Protein AF-A0A0A6NZU9-F1 (afdb_monomer_lite)

Foldseek 3Di:
DPPDPVVVVVVLVVQLLVLLVVVQVVLVVVVFDRDDSPPPVQQPDQCVVVVSDDPVNLVVVQVVCCVPLVDHDDSVCCNPPVRGNNSVSVVSSVPDDD

Sequence (98 aa):
MYSDSYFLAHNQDEKEKAIRKQLVTLIEESGFLPVAENDAQFWEKNLFEQGILDSMAIVYWTELLHKEFSVELDMHMLVTELNTLEAIAQYIASQIKH

Secondary structure (DSSP, 8-state):
---HHHHHHHHHHHHHHHHHHHHHHHHHHTT-----TT-HHHHTS-TTTTTS--HHHHHHHHHHHHHHH-----HHHHHHTS-SHHHHHHHHHHH---

InterPro domains:
  IPR009081 Phosphopantetheine binding ACP domain [PF00550] (43-92)
  IPR009081 Phosphopantetheine binding ACP domain [PS50075] (10-96)
  IPR036736 ACP-like superfamily [G3DSA:1.10.1200.10] (14-97)
  IPR036736 ACP-like superfamily [SSF47336] (20-96)

pLDDT: mean 79.97, std 11.84, range [48.12, 91.94]

Radius of gyration: 14.25 Å; chains: 1; bounding box: 51×24×28 Å

Organism: NCBI:txid1003181

Structure (mmCIF, N/CA/C/O backbone):
data_AF-A0A0A6NZU9-F1
#
_entry.id   AF-A0A0A6NZU9-F1
#
loop_
_atom_site.group_PDB
_atom_site.id
_atom_site.type_symbol
_atom_site.label_atom_id
_atom_site.label_alt_id
_atom_site.label_comp_id
_atom_site.label_asym_id
_atom_site.label_entity_id
_atom_site.label_seq_id
_atom_site.pdbx_PDB_ins_code
_atom_site.Cartn_x
_atom_site.Cartn_y
_atom_site.Cartn_z
_atom_site.occupancy
_atom_site.B_iso_or_equiv
_atom_site.auth_seq_id
_atom_site.auth_comp_id
_atom_site.auth_asym_id
_atom_site.auth_atom_id
_atom_site.pdbx_PDB_model_num
ATOM 1 N N . MET A 1 1 ? -37.204 7.903 3.469 1.00 48.12 1 MET A N 1
ATOM 2 C CA . MET A 1 1 ? -36.335 7.124 4.373 1.00 48.12 1 MET A CA 1
ATOM 3 C C . MET A 1 1 ? -35.130 6.671 3.549 1.00 48.12 1 MET A C 1
ATOM 5 O O . MET A 1 1 ? -35.070 5.539 3.106 1.00 48.12 1 MET A O 1
ATOM 9 N N . TYR A 1 2 ? -34.245 7.615 3.229 1.00 52.38 2 TYR A N 1
ATOM 10 C CA . TYR A 1 2 ? -32.978 7.395 2.526 1.00 52.38 2 TYR A CA 1
ATOM 11 C C . TYR A 1 2 ? -31.945 8.044 3.435 1.00 52.38 2 TYR A C 1
ATOM 13 O O . TYR A 1 2 ? -31.892 9.268 3.453 1.00 52.38 2 TYR A O 1
ATOM 21 N N . SER A 1 3 ? -31.250 7.293 4.288 1.00 54.84 3 SER A N 1
ATOM 22 C CA . SER A 1 3 ? -30.297 7.960 5.188 1.00 54.84 3 SER A CA 1
ATOM 23 C C . SER A 1 3 ? -29.092 7.142 5.619 1.00 54.84 3 SER A C 1
ATOM 25 O O . SER A 1 3 ? -28.065 7.756 5.869 1.00 54.84 3 SER A O 1
ATOM 27 N N . ASP A 1 4 ? -29.142 5.809 5.629 1.00 54.41 4 ASP A N 1
ATOM 28 C CA . ASP A 1 4 ? -27.979 5.048 6.114 1.00 54.41 4 ASP A CA 1
ATOM 29 C C . ASP A 1 4 ? -26.991 4.683 4.999 1.00 54.41 4 ASP A C 1
ATOM 31 O O . ASP A 1 4 ? -25.792 4.901 5.139 1.00 54.41 4 ASP A O 1
ATOM 35 N N . SER A 1 5 ? -27.464 4.218 3.839 1.00 54.25 5 SER A N 1
ATOM 36 C CA . SER A 1 5 ? -26.565 3.765 2.763 1.00 54.25 5 SER A CA 1
ATOM 37 C C . SER A 1 5 ? -25.773 4.900 2.099 1.00 54.25 5 SER A C 1
ATOM 39 O O . SER A 1 5 ? -24.613 4.708 1.755 1.00 54.25 5 SER A O 1
ATOM 41 N N . TYR A 1 6 ? -26.366 6.091 1.954 1.00 55.31 6 TYR A N 1
ATOM 42 C CA . TYR A 1 6 ? -25.682 7.258 1.376 1.00 55.31 6 TYR A CA 1
ATOM 43 C C . TYR A 1 6 ? -24.651 7.869 2.331 1.00 55.31 6 TYR A C 1
ATOM 45 O O . TYR A 1 6 ? -23.607 8.330 1.884 1.00 55.31 6 TYR A O 1
ATOM 53 N N . PHE A 1 7 ? -24.920 7.856 3.640 1.00 50.41 7 PHE A N 1
ATOM 54 C CA . PHE A 1 7 ? -23.989 8.381 4.639 1.00 50.41 7 PHE A CA 1
ATOM 55 C C . PHE A 1 7 ? -22.784 7.451 4.821 1.00 50.41 7 PHE A C 1
ATOM 57 O O . PHE A 1 7 ? -21.654 7.919 4.930 1.00 50.41 7 PHE A O 1
ATOM 64 N N . LEU A 1 8 ? -23.003 6.133 4.796 1.00 53.56 8 LEU A N 1
ATOM 65 C CA . LEU A 1 8 ? 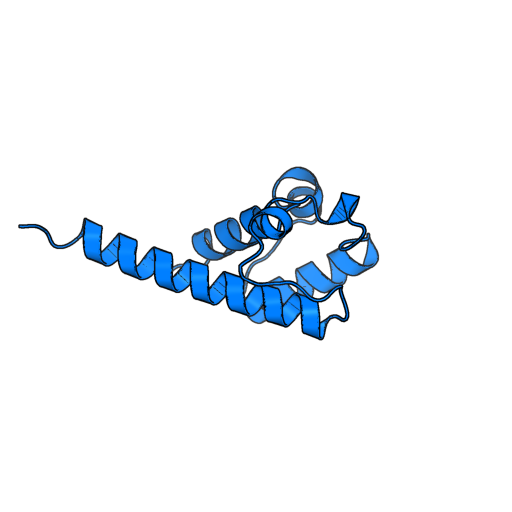-21.924 5.146 4.869 1.00 53.56 8 LEU A CA 1
ATOM 66 C C . LEU A 1 8 ? -21.047 5.152 3.609 1.00 53.56 8 LEU A C 1
ATOM 68 O O . LEU A 1 8 ? -19.828 5.156 3.740 1.00 53.56 8 LEU A O 1
ATOM 72 N N . ALA A 1 9 ? -21.644 5.240 2.413 1.00 56.00 9 ALA A N 1
ATOM 73 C CA . ALA A 1 9 ? -20.889 5.326 1.160 1.00 56.00 9 ALA A CA 1
ATOM 74 C C . ALA A 1 9 ? -20.042 6.609 1.079 1.00 56.00 9 ALA A C 1
ATOM 76 O O . ALA A 1 9 ? -18.858 6.545 0.773 1.00 56.00 9 ALA A O 1
ATOM 77 N N . HIS A 1 10 ? -20.607 7.764 1.451 1.00 57.25 10 HIS A N 1
ATOM 78 C CA . HIS A 1 10 ? -19.877 9.034 1.406 1.00 57.25 10 HIS A CA 1
ATOM 79 C C . HIS A 1 10 ? -18.704 9.085 2.401 1.00 57.25 10 HIS A C 1
ATOM 81 O O . HIS A 1 10 ? -17.641 9.602 2.076 1.00 57.25 10 HIS A O 1
ATOM 87 N N . ASN A 1 11 ? -18.860 8.502 3.597 1.00 60.44 11 ASN A N 1
ATOM 88 C CA . ASN A 1 11 ? -17.760 8.398 4.563 1.00 60.44 11 ASN A CA 1
ATOM 89 C C . ASN A 1 11 ? -16.674 7.405 4.119 1.00 60.44 11 ASN A C 1
ATOM 91 O O . ASN A 1 11 ? -15.503 7.594 4.444 1.00 60.44 11 ASN A O 1
ATOM 95 N N . GLN A 1 12 ? -17.049 6.351 3.393 1.00 62.22 12 GLN A N 1
ATOM 96 C CA . GLN A 1 12 ? -16.107 5.358 2.884 1.00 62.22 12 GLN A CA 1
ATOM 97 C C . GLN A 1 12 ? -15.265 5.919 1.727 1.00 62.22 12 GLN A C 1
ATOM 99 O O . GLN A 1 12 ? -14.046 5.753 1.746 1.00 62.22 12 GLN A O 1
ATOM 104 N N . ASP A 1 13 ? -15.882 6.665 0.807 1.00 69.94 13 ASP A N 1
ATOM 105 C CA . ASP A 1 13 ? -15.190 7.318 -0.313 1.00 69.94 13 ASP A CA 1
ATOM 106 C C . ASP A 1 13 ? -14.189 8.385 0.171 1.00 69.94 13 ASP A C 1
ATOM 108 O O . ASP A 1 13 ? -13.046 8.434 -0.287 1.00 69.94 13 ASP A O 1
ATOM 112 N N . GLU A 1 14 ? -14.575 9.219 1.143 1.00 75.44 14 GLU A N 1
ATOM 113 C CA . GLU A 1 14 ? -13.686 10.246 1.712 1.00 75.44 14 GLU A CA 1
ATOM 114 C C . GLU A 1 14 ? -12.502 9.631 2.471 1.00 75.44 14 GLU A C 1
ATOM 116 O O . GLU A 1 14 ? -11.376 10.133 2.411 1.00 75.44 14 GLU A O 1
ATOM 121 N N . LYS A 1 15 ? -12.727 8.502 3.150 1.00 77.25 15 LYS A N 1
ATOM 122 C CA . LYS A 1 15 ? -11.675 7.771 3.857 1.00 77.25 15 LYS A CA 1
ATOM 123 C C . LYS A 1 15 ? -10.673 7.147 2.897 1.00 77.25 15 LYS A C 1
ATOM 125 O O . LYS A 1 15 ? -9.467 7.278 3.099 1.00 77.25 15 LYS A O 1
ATOM 130 N N . GLU A 1 16 ? -11.158 6.468 1.865 1.00 80.62 16 GLU A N 1
ATOM 131 C CA . GLU A 1 16 ? -10.293 5.857 0.863 1.00 80.62 16 GLU A CA 1
ATOM 132 C C . GLU A 1 16 ? -9.457 6.923 0.153 1.00 80.62 16 GLU A C 1
ATOM 134 O O . GLU A 1 16 ? -8.251 6.765 -0.007 1.00 80.62 16 GLU A O 1
ATOM 139 N N . LYS A 1 17 ? -10.060 8.071 -0.166 1.00 83.50 17 LYS A N 1
ATOM 140 C CA . LYS A 1 17 ? -9.356 9.217 -0.745 1.00 83.50 17 LYS A CA 1
ATOM 141 C C . LYS A 1 17 ? -8.268 9.775 0.179 1.00 83.50 17 LYS A C 1
ATOM 143 O O . LYS A 1 17 ? -7.174 10.084 -0.287 1.00 83.50 17 LYS A O 1
ATOM 148 N N . ALA A 1 18 ? -8.529 9.866 1.484 1.00 85.81 18 ALA A N 1
ATOM 149 C CA . ALA A 1 18 ? -7.524 10.284 2.462 1.00 85.81 18 ALA A CA 1
ATOM 150 C C . ALA A 1 18 ? -6.345 9.297 2.542 1.00 85.81 18 ALA A C 1
ATOM 152 O O . ALA A 1 18 ? -5.190 9.724 2.530 1.00 85.81 18 ALA A O 1
ATOM 153 N N . ILE A 1 19 ? -6.632 7.989 2.550 1.00 88.88 19 ILE A N 1
ATOM 154 C CA . ILE A 1 19 ? -5.610 6.932 2.537 1.00 88.88 19 ILE A CA 1
ATOM 155 C C . ILE A 1 19 ? -4.787 7.005 1.255 1.00 88.88 19 ILE A C 1
ATOM 157 O O . ILE A 1 19 ? -3.561 6.992 1.319 1.00 88.88 19 ILE A O 1
ATOM 161 N N . ARG A 1 20 ? -5.443 7.134 0.095 1.00 89.06 20 ARG A N 1
ATOM 162 C CA . ARG A 1 20 ? -4.763 7.258 -1.197 1.00 89.06 20 ARG A CA 1
ATOM 163 C C . ARG A 1 20 ? -3.785 8.433 -1.191 1.00 89.06 20 ARG A C 1
ATOM 165 O O . ARG A 1 20 ? -2.619 8.273 -1.542 1.00 89.06 20 ARG A O 1
ATOM 172 N N . LYS A 1 21 ? -4.231 9.592 -0.707 1.00 87.00 21 LYS A N 1
ATOM 173 C CA . LYS A 1 21 ? -3.383 10.777 -0.580 1.00 87.00 21 LYS A CA 1
ATOM 174 C C . LYS A 1 21 ? -2.183 10.540 0.342 1.00 87.00 21 LYS A C 1
ATOM 176 O O . LYS A 1 21 ? -1.068 10.901 -0.023 1.00 87.00 21 LYS A O 1
ATOM 181 N N . GLN A 1 22 ? -2.384 9.915 1.504 1.00 87.75 22 GLN A N 1
ATOM 182 C CA . GLN A 1 22 ? -1.275 9.588 2.410 1.00 87.75 22 GLN A CA 1
ATOM 183 C C . GLN A 1 22 ? -0.301 8.576 1.803 1.00 87.75 22 GLN A C 1
ATOM 185 O O . GLN A 1 22 ? 0.903 8.754 1.947 1.00 87.75 22 GLN A O 1
ATOM 190 N N . LEU A 1 23 ? -0.784 7.553 1.095 1.00 88.06 23 LEU A N 1
ATOM 191 C CA . LEU A 1 23 ? 0.080 6.591 0.407 1.00 88.06 23 LEU A CA 1
ATOM 192 C C . LEU A 1 23 ? 0.955 7.275 -0.646 1.00 88.06 23 LEU A C 1
ATOM 194 O O . LEU A 1 23 ? 2.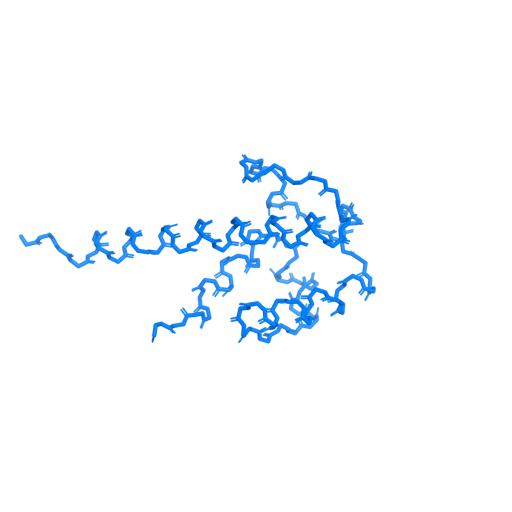149 7.001 -0.697 1.00 88.06 23 LEU A O 1
ATOM 198 N N . VAL A 1 24 ? 0.397 8.200 -1.434 1.00 86.19 24 VAL A N 1
ATOM 199 C CA . VAL A 1 24 ? 1.172 9.012 -2.390 1.00 86.19 24 VAL A CA 1
ATOM 200 C C . VAL A 1 24 ? 2.267 9.796 -1.675 1.00 86.19 24 VAL A C 1
ATOM 202 O O . VAL A 1 24 ? 3.427 9.708 -2.069 1.00 86.19 24 VAL A O 1
ATOM 205 N N . THR A 1 25 ? 1.930 10.490 -0.584 1.00 85.19 25 THR A N 1
ATOM 206 C CA . THR A 1 25 ? 2.919 11.227 0.217 1.00 85.19 25 THR A CA 1
ATOM 207 C C . THR A 1 25 ? 4.017 10.308 0.753 1.00 85.19 25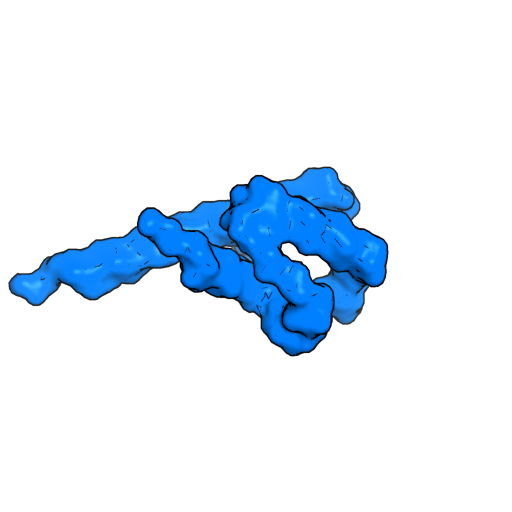 THR A C 1
ATOM 209 O O . THR A 1 25 ? 5.190 10.644 0.640 1.00 85.19 25 THR A O 1
ATOM 212 N N . LEU A 1 26 ? 3.671 9.122 1.261 1.00 85.00 26 LEU A N 1
ATOM 213 C CA . LEU A 1 26 ? 4.656 8.164 1.766 1.00 85.00 26 LEU A CA 1
ATOM 214 C C . LEU A 1 26 ? 5.587 7.647 0.666 1.00 85.00 26 LEU A C 1
ATOM 216 O O . LEU A 1 26 ? 6.788 7.531 0.904 1.00 85.00 26 LEU A O 1
ATOM 220 N N . ILE A 1 27 ? 5.072 7.361 -0.533 1.00 82.44 27 ILE A N 1
ATOM 221 C CA . ILE A 1 27 ? 5.894 6.944 -1.681 1.00 82.44 27 ILE A CA 1
ATOM 222 C C . ILE A 1 27 ? 6.910 8.040 -2.028 1.00 82.44 27 ILE A C 1
ATOM 224 O O . ILE A 1 27 ? 8.100 7.756 -2.178 1.00 82.44 27 ILE A O 1
ATOM 228 N N . GLU A 1 28 ? 6.448 9.287 -2.119 1.00 82.00 28 GLU A N 1
ATOM 229 C CA . GLU A 1 28 ? 7.285 10.440 -2.458 1.00 82.00 28 GLU A CA 1
ATOM 230 C C . GLU A 1 28 ? 8.347 10.722 -1.384 1.00 82.00 28 GLU A C 1
ATOM 232 O O . GLU A 1 28 ? 9.521 10.906 -1.710 1.00 82.00 28 GLU A O 1
ATOM 237 N N . GLU A 1 29 ? 7.971 10.702 -0.101 1.00 80.88 29 GLU A N 1
ATOM 238 C CA . GLU A 1 29 ? 8.891 10.914 1.028 1.00 80.88 29 GLU A CA 1
ATOM 239 C C . GLU A 1 29 ? 9.949 9.814 1.142 1.00 80.88 29 GLU A C 1
ATOM 241 O O . GLU A 1 29 ? 11.088 10.074 1.531 1.00 80.88 29 GLU A O 1
ATOM 246 N N . SER A 1 30 ? 9.592 8.593 0.752 1.00 76.38 30 SER A N 1
ATOM 247 C CA . SER A 1 30 ? 10.509 7.456 0.719 1.00 76.38 30 SER A CA 1
ATOM 248 C C . SER A 1 30 ? 11.522 7.532 -0.434 1.00 76.38 30 SER A C 1
ATOM 250 O O . SER A 1 30 ? 12.410 6.686 -0.526 1.00 76.38 30 SER A O 1
ATOM 252 N N . GLY A 1 31 ? 11.407 8.530 -1.320 1.00 73.50 31 GLY A N 1
ATOM 253 C CA . GLY A 1 31 ? 12.303 8.725 -2.460 1.00 73.50 31 GLY A CA 1
ATOM 254 C C . GLY A 1 31 ? 12.012 7.819 -3.659 1.00 73.50 31 GLY A C 1
ATOM 255 O O . GLY A 1 31 ? 12.867 7.689 -4.539 1.00 73.50 31 GLY A O 1
ATOM 256 N N . PHE A 1 32 ? 10.831 7.194 -3.710 1.00 72.88 32 PHE A N 1
ATOM 257 C CA . PHE A 1 32 ? 10.374 6.460 -4.891 1.00 72.88 32 PHE A CA 1
ATOM 258 C C . PHE A 1 32 ? 9.897 7.426 -5.991 1.00 72.88 32 PHE A C 1
ATOM 260 O O . PHE A 1 32 ? 9.866 8.645 -5.816 1.00 72.88 32 PHE A O 1
ATOM 267 N N . LEU A 1 33 ? 9.567 6.877 -7.168 1.00 68.75 33 LEU A N 1
ATOM 268 C CA . LEU A 1 33 ? 9.123 7.659 -8.326 1.00 68.75 33 LEU A CA 1
ATOM 269 C C . LEU A 1 33 ? 7.935 8.571 -7.966 1.00 68.75 33 LEU A C 1
ATOM 271 O O . LEU A 1 33 ? 7.042 8.126 -7.247 1.00 68.75 33 LEU A O 1
ATOM 275 N N . PRO A 1 34 ? 7.887 9.809 -8.497 1.00 66.88 34 PRO A N 1
ATOM 276 C CA . PRO A 1 34 ? 6.765 10.709 -8.268 1.00 66.88 34 PRO A CA 1
ATOM 277 C C . PRO A 1 34 ? 5.474 10.077 -8.787 1.00 66.88 34 PRO A C 1
ATOM 279 O O . PRO A 1 34 ? 5.390 9.672 -9.951 1.00 66.88 34 PRO A O 1
ATOM 282 N N . VAL A 1 35 ? 4.475 9.993 -7.911 1.00 67.62 35 VAL A N 1
ATOM 283 C CA . VAL A 1 35 ? 3.204 9.325 -8.185 1.00 67.62 35 VAL A CA 1
ATOM 284 C C . VAL A 1 35 ? 2.130 10.365 -8.412 1.00 67.62 35 VAL A C 1
ATOM 286 O O . VAL A 1 35 ? 1.802 11.149 -7.527 1.00 67.62 35 VAL A O 1
ATOM 289 N N . ALA A 1 36 ? 1.518 10.345 -9.590 1.00 67.81 36 ALA A N 1
ATOM 290 C CA . ALA A 1 36 ? 0.316 11.130 -9.803 1.00 67.81 36 ALA A CA 1
ATOM 291 C C . ALA A 1 36 ? -0.865 10.457 -9.085 1.00 67.81 36 ALA A C 1
ATOM 293 O O . ALA A 1 36 ? -1.300 9.377 -9.476 1.00 67.81 36 ALA A O 1
ATOM 294 N N . GLU A 1 37 ? -1.426 11.127 -8.072 1.00 64.88 37 GLU A N 1
ATOM 295 C CA . GLU A 1 37 ? -2.598 10.663 -7.304 1.00 64.88 37 GLU A CA 1
ATOM 296 C C . GLU A 1 37 ? -3.768 10.225 -8.208 1.00 64.88 37 GLU A C 1
ATOM 298 O O . GLU A 1 37 ? -4.473 9.278 -7.882 1.00 64.88 37 GLU A O 1
ATOM 303 N N . ASN A 1 38 ? -3.932 10.856 -9.376 1.00 68.12 38 ASN A N 1
ATOM 304 C CA . ASN A 1 38 ? -5.018 10.574 -10.324 1.00 68.12 38 ASN A CA 1
ATOM 305 C C . ASN A 1 38 ? -4.635 9.628 -11.479 1.00 68.12 38 ASN A C 1
ATOM 307 O O . ASN A 1 38 ? -5.435 9.440 -12.397 1.00 68.12 38 ASN A O 1
ATOM 311 N N . ASP A 1 39 ? -3.427 9.061 -11.491 1.00 80.50 39 ASP A N 1
ATOM 312 C CA . ASP A 1 39 ? -3.029 8.114 -12.534 1.00 80.50 39 ASP A CA 1
ATOM 313 C C . ASP A 1 39 ? -3.528 6.707 -12.201 1.00 80.50 39 ASP A C 1
ATOM 315 O O . ASP A 1 39 ? -2.805 5.889 -11.639 1.00 80.50 39 ASP A O 1
ATOM 319 N N . ALA A 1 40 ? -4.778 6.417 -12.567 1.00 76.62 40 ALA A N 1
ATOM 320 C CA . ALA A 1 40 ? -5.404 5.115 -12.333 1.00 76.62 40 ALA A CA 1
ATOM 321 C C . ALA A 1 40 ? -4.551 3.933 -12.838 1.00 76.62 40 ALA A C 1
ATOM 323 O O . ALA A 1 40 ? -4.522 2.884 -12.200 1.00 76.62 40 ALA A O 1
ATOM 324 N N . GLN A 1 41 ? -3.793 4.106 -13.930 1.00 80.88 41 GLN A N 1
ATOM 325 C CA . GLN A 1 41 ? -2.922 3.040 -14.432 1.00 80.88 41 GLN A CA 1
ATOM 326 C C . GLN A 1 41 ? -1.744 2.770 -13.500 1.00 80.88 41 GLN A C 1
ATOM 328 O O . GLN A 1 41 ? -1.225 1.660 -13.485 1.00 80.88 41 GLN A O 1
ATOM 333 N N . PHE A 1 42 ? -1.278 3.770 -12.758 1.00 83.44 42 PHE A N 1
ATOM 334 C CA . PHE A 1 42 ? -0.226 3.588 -11.770 1.00 83.44 42 PHE A CA 1
ATOM 335 C C . PHE A 1 42 ? -0.725 2.830 -10.534 1.00 83.44 42 PHE A C 1
ATOM 337 O O . PHE A 1 42 ? -0.037 1.932 -10.054 1.00 83.44 42 PHE A O 1
ATOM 344 N N . TRP A 1 43 ? -1.934 3.137 -10.061 1.00 87.19 43 TRP A N 1
ATOM 345 C CA . TRP A 1 43 ? -2.525 2.508 -8.873 1.00 87.19 43 TRP A CA 1
ATOM 346 C C . TRP A 1 43 ? -2.747 1.001 -9.020 1.00 87.19 43 TRP A C 1
ATOM 348 O O . TRP A 1 43 ? -2.607 0.270 -8.040 1.00 87.19 43 TRP A O 1
ATOM 358 N N . GLU A 1 44 ? -3.048 0.547 -10.237 1.00 89.69 44 GLU A N 1
ATOM 359 C CA . GLU A 1 44 ? -3.302 -0.860 -10.574 1.00 89.69 44 GLU A CA 1
ATOM 360 C C . GLU A 1 44 ? -2.041 -1.628 -11.006 1.00 89.69 44 GLU A C 1
ATOM 362 O O . GLU A 1 44 ? -2.090 -2.842 -11.216 1.00 89.69 44 GLU A O 1
ATOM 367 N N . LYS A 1 45 ? -0.895 -0.952 -11.161 1.00 89.56 45 LYS A N 1
ATOM 368 C CA . LYS A 1 45 ? 0.355 -1.614 -11.551 1.00 89.56 45 LYS A CA 1
ATOM 369 C C . LYS A 1 45 ? 0.957 -2.382 -10.387 1.00 89.56 45 LYS A C 1
ATOM 371 O O . LYS A 1 45 ? 0.983 -1.919 -9.248 1.00 89.56 45 LYS A O 1
ATOM 376 N N . ASN A 1 46 ? 1.528 -3.535 -10.721 1.00 89.25 46 ASN A N 1
ATOM 377 C CA . ASN A 1 46 ? 2.291 -4.322 -9.772 1.00 89.25 46 ASN A CA 1
ATOM 378 C C . ASN A 1 46 ? 3.581 -3.577 -9.384 1.00 89.25 46 ASN A C 1
ATOM 380 O O . ASN A 1 46 ? 4.445 -3.315 -10.224 1.00 89.25 46 ASN A O 1
ATOM 384 N N . LEU A 1 47 ? 3.717 -3.250 -8.102 1.00 87.06 47 LEU A N 1
ATOM 385 C CA . LEU A 1 47 ? 4.808 -2.438 -7.566 1.00 87.06 47 LEU A CA 1
ATOM 386 C C . LEU A 1 47 ? 6.175 -3.124 -7.662 1.00 87.06 47 LEU A C 1
ATOM 388 O O . LEU A 1 47 ? 7.190 -2.439 -7.787 1.00 87.06 47 LEU A O 1
ATOM 392 N N . PHE A 1 48 ? 6.209 -4.456 -7.671 1.00 86.62 48 PHE A N 1
ATOM 393 C CA . PHE A 1 48 ? 7.433 -5.237 -7.858 1.00 86.62 48 PHE A CA 1
ATOM 394 C C . PHE A 1 48 ? 7.874 -5.241 -9.317 1.00 86.62 48 PHE A C 1
ATOM 396 O O . PHE A 1 48 ? 9.048 -5.038 -9.617 1.00 86.62 48 PHE A O 1
ATOM 403 N N . GLU A 1 49 ? 6.929 -5.416 -10.241 1.00 87.38 49 GLU A N 1
ATOM 404 C CA . GLU A 1 49 ? 7.221 -5.402 -11.679 1.00 87.38 49 GLU A CA 1
ATOM 405 C C . GLU A 1 49 ? 7.687 -4.025 -12.160 1.00 87.38 49 GLU A C 1
ATOM 407 O O . GLU A 1 49 ? 8.499 -3.930 -13.078 1.00 87.38 49 GLU A O 1
ATOM 412 N N . GLN A 1 50 ? 7.203 -2.953 -11.526 1.00 82.75 50 GLN A N 1
ATOM 413 C CA . GLN A 1 50 ? 7.674 -1.591 -11.786 1.00 82.75 50 GLN A CA 1
ATOM 414 C C . GLN A 1 50 ? 9.024 -1.275 -11.117 1.00 82.75 50 GLN A C 1
ATOM 416 O O . GLN A 1 50 ? 9.565 -0.194 -11.342 1.00 82.75 50 GLN A O 1
ATOM 421 N N . GLY A 1 51 ? 9.567 -2.180 -10.292 1.00 80.06 51 GLY A N 1
ATOM 422 C CA . GLY A 1 51 ? 10.787 -1.940 -9.516 1.00 80.06 51 GLY A CA 1
ATOM 423 C C . GLY A 1 51 ? 10.631 -0.860 -8.441 1.00 80.06 51 GLY A C 1
ATOM 424 O O . GLY A 1 51 ? 11.629 -0.290 -8.010 1.00 80.06 51 GLY A O 1
ATOM 425 N N . ILE A 1 52 ? 9.393 -0.554 -8.036 1.00 81.50 52 ILE A N 1
ATOM 426 C CA . ILE A 1 52 ? 9.091 0.394 -6.957 1.00 81.50 52 ILE A CA 1
ATOM 427 C C . ILE A 1 52 ? 9.336 -0.284 -5.613 1.00 81.50 52 ILE A C 1
ATOM 429 O O . ILE A 1 52 ? 9.978 0.292 -4.744 1.00 81.50 52 ILE A O 1
ATOM 433 N N . LEU A 1 53 ? 8.860 -1.519 -5.452 1.00 83.25 53 LEU A N 1
ATOM 434 C CA . LEU A 1 53 ? 9.152 -2.331 -4.278 1.00 83.25 53 LEU A CA 1
ATOM 435 C C . LEU A 1 53 ? 10.185 -3.401 -4.627 1.00 83.25 53 LEU A C 1
ATOM 437 O O . LEU A 1 53 ? 9.942 -4.277 -5.454 1.00 83.25 53 LEU A O 1
ATOM 441 N N . ASP A 1 54 ? 11.332 -3.342 -3.960 1.00 83.81 54 ASP A N 1
ATOM 442 C CA . ASP A 1 54 ? 12.278 -4.446 -3.842 1.00 83.81 54 ASP A CA 1
ATOM 443 C C . ASP A 1 54 ? 12.230 -5.056 -2.427 1.00 83.81 54 ASP A C 1
ATOM 445 O O . ASP A 1 54 ? 11.457 -4.634 -1.564 1.00 83.81 54 ASP A O 1
ATOM 449 N N . SER A 1 55 ? 13.047 -6.077 -2.169 1.00 81.31 55 SER A N 1
ATOM 450 C CA . SER A 1 55 ? 13.060 -6.768 -0.875 1.00 81.31 55 SER A CA 1
ATOM 451 C C . SER A 1 55 ? 13.426 -5.871 0.313 1.00 81.31 55 SER A C 1
ATOM 453 O O . SER A 1 55 ? 12.987 -6.155 1.425 1.00 81.31 55 SER A O 1
ATOM 455 N N . MET A 1 56 ? 14.199 -4.798 0.110 1.00 83.62 56 MET A N 1
ATOM 456 C CA . MET A 1 56 ? 14.527 -3.839 1.169 1.00 83.62 56 MET A CA 1
ATOM 457 C C . MET A 1 56 ? 13.405 -2.814 1.348 1.00 83.62 56 MET A C 1
ATOM 459 O O . MET A 1 56 ? 13.031 -2.499 2.479 1.00 83.62 56 MET A O 1
ATOM 463 N N . ALA A 1 57 ? 12.830 -2.344 0.241 1.00 83.00 57 ALA A N 1
ATOM 464 C CA . ALA A 1 57 ? 11.697 -1.434 0.224 1.00 83.00 57 ALA A CA 1
ATOM 465 C C . ALA A 1 57 ? 10.468 -2.039 0.908 1.00 83.00 57 ALA A C 1
ATOM 467 O O . ALA A 1 57 ? 9.792 -1.317 1.629 1.00 83.00 57 ALA A O 1
ATOM 468 N N . ILE A 1 58 ? 10.209 -3.346 0.752 1.00 86.12 58 ILE A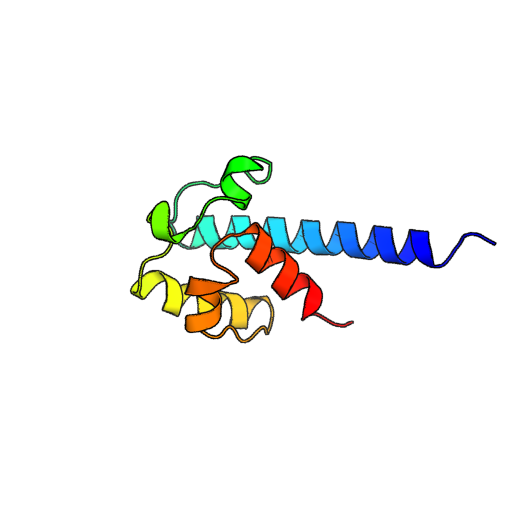 N 1
ATOM 469 C CA . ILE A 1 58 ? 9.105 -4.040 1.441 1.00 86.12 58 ILE A CA 1
ATOM 470 C C . ILE A 1 58 ? 9.217 -3.886 2.953 1.00 86.12 58 ILE A C 1
ATOM 472 O O . ILE A 1 58 ? 8.242 -3.508 3.591 1.00 86.12 58 ILE A O 1
ATOM 476 N N . VAL A 1 59 ? 10.389 -4.175 3.529 1.00 87.19 59 VAL A N 1
ATOM 477 C CA . VAL A 1 59 ? 10.584 -4.117 4.986 1.00 87.19 59 VAL A CA 1
ATOM 478 C C . VAL A 1 59 ? 10.319 -2.698 5.480 1.00 87.19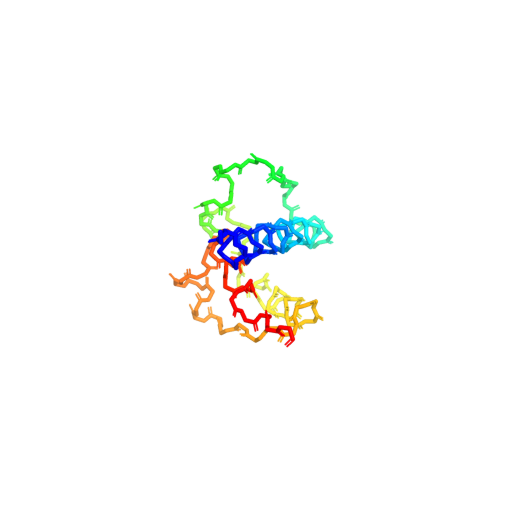 59 VAL A C 1
ATOM 480 O O . VAL A 1 59 ? 9.513 -2.487 6.386 1.00 87.19 59 VAL A O 1
ATOM 483 N N . TYR A 1 60 ? 10.913 -1.714 4.808 1.00 86.38 60 TYR A N 1
ATOM 484 C CA . TYR A 1 60 ? 10.698 -0.308 5.127 1.00 86.38 60 TYR A CA 1
ATOM 485 C C . TYR A 1 60 ? 9.224 0.113 4.992 1.00 86.38 60 TYR A C 1
ATOM 487 O O . TYR A 1 60 ? 8.681 0.787 5.865 1.00 86.38 60 TYR A O 1
ATOM 495 N N . TRP A 1 61 ? 8.543 -0.340 3.939 1.00 85.56 61 TRP A N 1
ATOM 496 C CA . TRP A 1 61 ? 7.125 -0.071 3.714 1.00 85.56 61 TRP A CA 1
ATOM 497 C C . TRP A 1 61 ? 6.227 -0.699 4.765 1.00 85.56 61 TRP A C 1
ATOM 499 O O . TRP A 1 61 ? 5.301 -0.045 5.234 1.00 85.56 61 TRP A O 1
ATOM 509 N N . THR A 1 62 ? 6.489 -1.943 5.162 1.00 87.88 62 THR A N 1
ATOM 510 C CA . THR A 1 62 ? 5.707 -2.597 6.216 1.00 87.88 62 THR A CA 1
ATOM 511 C C . THR A 1 62 ? 5.796 -1.830 7.531 1.00 87.88 62 THR A C 1
ATOM 513 O O . THR A 1 62 ? 4.777 -1.631 8.188 1.00 87.88 62 THR A O 1
ATOM 516 N N . GLU A 1 63 ? 6.981 -1.318 7.879 1.00 88.44 63 GLU A N 1
ATOM 517 C CA . GLU A 1 63 ? 7.175 -0.489 9.070 1.00 88.44 63 GLU A CA 1
ATOM 518 C C . GLU A 1 63 ? 6.474 0.870 8.949 1.00 88.44 63 GLU A C 1
ATOM 520 O O . GLU A 1 63 ? 5.816 1.307 9.895 1.00 88.44 63 GLU A O 1
ATOM 525 N N . LEU A 1 64 ? 6.564 1.531 7.789 1.00 88.06 64 LEU A N 1
ATOM 526 C CA . LEU A 1 64 ? 5.874 2.799 7.537 1.00 88.06 64 LEU A CA 1
ATOM 527 C C . LEU A 1 64 ? 4.353 2.656 7.618 1.00 88.06 64 LEU A C 1
ATOM 529 O O . LEU A 1 64 ? 3.699 3.447 8.292 1.00 88.06 64 LEU A O 1
ATOM 533 N N . LEU A 1 65 ? 3.785 1.641 6.967 1.00 88.25 65 LEU A N 1
ATOM 534 C CA . LEU A 1 65 ? 2.342 1.410 6.962 1.00 88.25 65 LEU A CA 1
ATOM 535 C C . LEU A 1 65 ? 1.828 1.040 8.356 1.00 88.25 65 LEU A C 1
ATOM 537 O O . LEU A 1 65 ? 0.767 1.517 8.765 1.00 88.25 65 LEU A O 1
ATOM 541 N N . HIS A 1 66 ? 2.607 0.274 9.123 1.00 89.44 66 HIS A N 1
ATOM 542 C CA . HIS A 1 66 ? 2.307 0.026 10.528 1.00 89.44 66 HIS A CA 1
ATOM 543 C C . HIS A 1 66 ? 2.335 1.315 11.351 1.00 89.44 66 HIS A C 1
ATOM 545 O O . HIS A 1 66 ? 1.412 1.578 12.117 1.00 89.44 66 HIS A O 1
ATOM 551 N N . LYS A 1 67 ? 3.351 2.159 11.171 1.00 88.81 67 LYS A N 1
ATOM 552 C CA . LYS A 1 67 ? 3.481 3.415 11.910 1.00 88.81 67 LYS A CA 1
ATOM 553 C C . LYS A 1 67 ? 2.354 4.407 11.598 1.00 88.81 67 LYS A C 1
ATOM 555 O O . LYS A 1 67 ? 1.813 5.007 12.522 1.00 88.81 67 LYS A O 1
ATOM 560 N N . GLU A 1 68 ? 2.015 4.588 10.325 1.00 89.44 68 GLU A N 1
ATOM 561 C CA . GLU A 1 68 ? 1.055 5.612 9.893 1.00 89.44 68 GLU A CA 1
ATOM 562 C C . GLU A 1 68 ? -0.400 5.167 10.039 1.00 89.44 68 GLU A C 1
ATOM 564 O O . GLU A 1 68 ? -1.262 5.966 10.404 1.00 89.44 68 GLU A O 1
ATOM 569 N N . PHE A 1 69 ? -0.688 3.887 9.794 1.00 87.94 69 PHE A N 1
ATOM 570 C CA . PHE A 1 69 ? -2.060 3.380 9.765 1.00 87.94 69 PHE A CA 1
ATOM 571 C C . PHE A 1 69 ? -2.373 2.378 10.879 1.00 87.94 69 PHE A C 1
ATOM 573 O O . PHE A 1 69 ? -3.520 1.950 10.993 1.00 87.94 69 PHE A O 1
ATOM 580 N N . SER A 1 70 ? -1.394 2.006 11.714 1.00 88.88 70 SER A N 1
ATOM 581 C CA . SER A 1 70 ? -1.533 0.944 12.729 1.00 88.88 70 SER A CA 1
ATOM 582 C C . SER A 1 70 ? -1.959 -0.403 12.131 1.00 88.88 70 SER A C 1
ATOM 584 O O . SER 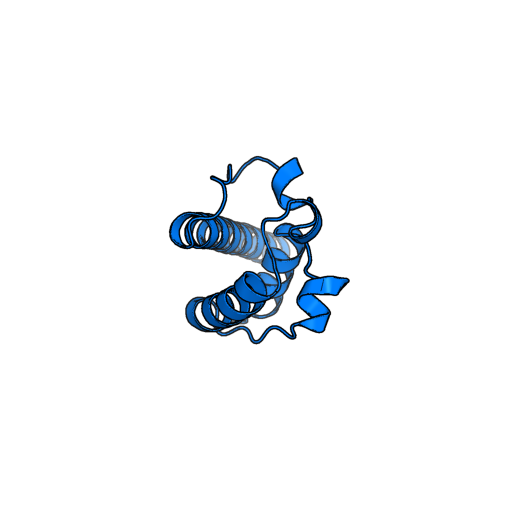A 1 70 ? -2.652 -1.188 12.776 1.00 88.88 70 SER A O 1
ATOM 586 N N . VAL A 1 71 ? -1.551 -0.669 10.886 1.00 87.38 71 VAL A N 1
ATOM 587 C CA . VAL A 1 71 ? -1.864 -1.903 10.158 1.00 87.38 71 VAL A CA 1
ATOM 588 C C . VAL A 1 71 ? -0.631 -2.795 10.106 1.00 87.38 71 VAL A C 1
ATOM 590 O O . VAL A 1 71 ? 0.427 -2.380 9.645 1.00 87.38 71 VAL A O 1
ATOM 593 N N . GLU A 1 72 ? -0.765 -4.041 10.550 1.00 84.75 72 GLU A N 1
ATOM 594 C CA . GLU A 1 72 ? 0.260 -5.061 10.333 1.00 84.75 72 GLU A CA 1
ATOM 595 C C . GLU A 1 72 ? 0.036 -5.737 8.977 1.00 84.75 72 GLU A C 1
ATOM 597 O O . GLU A 1 72 ? -1.054 -6.232 8.676 1.00 84.75 72 GLU A O 1
ATOM 602 N N . LEU A 1 73 ? 1.079 -5.724 8.148 1.00 84.25 73 LEU A N 1
ATOM 603 C CA . LEU A 1 73 ? 1.085 -6.339 6.829 1.00 84.25 73 LEU A CA 1
ATOM 604 C C . LEU A 1 73 ? 2.068 -7.496 6.811 1.00 84.25 73 LEU A C 1
ATOM 606 O O . LEU A 1 73 ? 3.256 -7.326 7.084 1.00 84.25 73 LEU A O 1
ATOM 610 N N . ASP A 1 74 ? 1.564 -8.668 6.449 1.00 86.50 74 ASP A N 1
ATOM 611 C CA . ASP A 1 74 ? 2.414 -9.814 6.190 1.00 86.50 74 ASP A CA 1
ATOM 612 C C . ASP A 1 74 ? 3.144 -9.632 4.847 1.00 86.50 74 ASP A C 1
ATOM 614 O O . ASP A 1 74 ? 2.545 -9.265 3.830 1.00 86.50 74 ASP A O 1
ATOM 618 N N . MET A 1 75 ? 4.456 -9.886 4.834 1.00 84.19 75 MET A N 1
ATOM 619 C CA . MET A 1 75 ? 5.274 -9.716 3.628 1.00 84.19 75 MET A CA 1
ATOM 620 C C . MET A 1 75 ? 4.821 -10.624 2.481 1.00 84.19 75 MET A C 1
ATOM 622 O O . MET A 1 75 ? 4.900 -10.222 1.322 1.00 84.19 75 MET A O 1
ATOM 626 N N . HIS A 1 76 ? 4.347 -11.839 2.773 1.00 86.12 76 HIS A N 1
ATOM 627 C CA . HIS A 1 76 ? 3.827 -12.733 1.744 1.00 86.12 76 HIS A CA 1
ATOM 628 C C . HIS A 1 76 ? 2.575 -12.131 1.107 1.00 86.12 76 HIS A C 1
ATOM 630 O O . HIS A 1 76 ? 2.500 -12.074 -0.120 1.00 86.12 76 HIS A O 1
ATOM 636 N N . MET A 1 77 ? 1.667 -11.599 1.931 1.00 87.62 77 MET A N 1
ATOM 637 C CA . MET A 1 77 ? 0.448 -10.924 1.480 1.00 87.62 77 MET A CA 1
ATOM 638 C C . MET A 1 77 ? 0.755 -9.702 0.603 1.00 87.62 77 MET A C 1
ATOM 640 O O . MET A 1 77 ? 0.108 -9.524 -0.426 1.00 87.62 77 MET A O 1
ATOM 644 N N . LEU A 1 78 ? 1.778 -8.906 0.937 1.00 85.69 78 LEU A N 1
ATOM 645 C CA . LEU A 1 78 ? 2.245 -7.798 0.089 1.00 85.69 78 LEU A CA 1
ATOM 646 C C . LEU A 1 78 ? 2.698 -8.250 -1.297 1.00 85.69 78 LEU A C 1
ATOM 648 O O . LEU A 1 78 ? 2.408 -7.587 -2.287 1.00 85.69 78 LEU A O 1
ATOM 652 N N . VAL A 1 79 ? 3.383 -9.387 -1.388 1.00 86.19 79 VAL A N 1
ATOM 653 C CA . VAL A 1 79 ? 3.892 -9.892 -2.668 1.00 86.19 79 VAL A CA 1
ATOM 654 C C . VAL A 1 79 ? 2.778 -10.518 -3.516 1.00 86.19 79 VAL A C 1
ATOM 656 O O . VAL A 1 79 ? 2.786 -10.379 -4.742 1.00 86.19 79 VAL A O 1
ATOM 659 N N . THR A 1 80 ? 1.810 -11.202 -2.901 1.00 87.38 80 THR A N 1
ATOM 660 C CA . THR A 1 80 ? 0.802 -11.983 -3.640 1.00 87.38 80 THR A CA 1
ATOM 661 C C . THR A 1 80 ? -0.528 -11.277 -3.846 1.00 87.38 80 THR A C 1
ATOM 663 O O . THR A 1 80 ? -1.110 -11.409 -4.920 1.00 87.38 80 THR A O 1
ATOM 666 N N . GLU A 1 81 ? -1.018 -10.553 -2.843 1.00 89.19 81 GLU A N 1
ATOM 667 C CA . GLU A 1 81 ? -2.391 -10.027 -2.803 1.00 89.19 81 GLU A CA 1
ATOM 668 C C . GLU A 1 81 ? -2.425 -8.496 -2.787 1.00 89.19 81 GLU A C 1
ATOM 670 O O . GLU A 1 81 ? -3.284 -7.889 -3.420 1.00 89.19 81 GLU A O 1
ATOM 675 N N . LEU A 1 82 ? -1.463 -7.864 -2.113 1.00 91.06 82 LEU A N 1
ATOM 676 C CA . LEU A 1 82 ? -1.374 -6.413 -1.933 1.00 91.06 82 LEU A CA 1
ATOM 677 C C . LEU A 1 82 ? -0.198 -5.826 -2.725 1.00 91.06 82 LEU A C 1
ATOM 679 O O . LEU A 1 82 ? 0.530 -4.963 -2.246 1.00 91.06 82 LEU A O 1
ATOM 683 N N . ASN A 1 83 ? -0.008 -6.314 -3.950 1.00 90.31 83 ASN A N 1
ATOM 684 C CA . ASN A 1 83 ? 1.107 -5.925 -4.818 1.00 90.31 83 ASN A CA 1
ATOM 685 C C . ASN A 1 83 ? 0.829 -4.681 -5.675 1.00 90.31 83 ASN A C 1
ATOM 687 O O . ASN A 1 83 ? 1.664 -4.309 -6.496 1.00 90.31 83 ASN A O 1
ATOM 691 N N . THR A 1 84 ? -0.315 -4.026 -5.476 1.00 91.94 84 THR A N 1
ATOM 692 C CA . THR A 1 84 ? -0.703 -2.759 -6.108 1.00 91.94 84 THR A CA 1
ATOM 693 C C . THR A 1 84 ? -1.072 -1.742 -5.029 1.00 91.94 84 THR A C 1
ATOM 695 O O . THR A 1 84 ? -1.501 -2.117 -3.934 1.00 91.94 84 THR A O 1
ATOM 698 N N . LEU A 1 85 ? -0.940 -0.445 -5.318 1.00 89.75 85 LEU A N 1
ATOM 699 C CA . LEU A 1 85 ? -1.342 0.600 -4.362 1.00 89.75 85 LEU A CA 1
ATOM 700 C C . LEU A 1 85 ? -2.842 0.612 -4.127 1.00 89.75 85 LEU A C 1
ATOM 702 O O . LEU A 1 85 ? -3.281 0.921 -3.023 1.00 89.75 85 LEU A O 1
ATOM 706 N N . GLU A 1 86 ? -3.611 0.252 -5.152 1.00 90.69 86 GLU A N 1
ATOM 707 C CA . GLU A 1 86 ? -5.053 0.081 -5.054 1.00 90.69 86 GLU A CA 1
ATOM 708 C C . GLU A 1 86 ? -5.411 -0.967 -3.994 1.00 90.69 86 GLU A C 1
ATOM 710 O O . GLU A 1 86 ? -6.155 -0.679 -3.055 1.00 90.69 86 GLU A O 1
ATOM 715 N N . ALA A 1 87 ? -4.821 -2.162 -4.086 1.00 91.56 87 ALA A N 1
ATOM 716 C CA . ALA A 1 87 ? -5.073 -3.239 -3.135 1.00 91.56 87 ALA A CA 1
ATOM 717 C C . ALA A 1 87 ? -4.631 -2.859 -1.711 1.00 91.56 87 ALA A C 1
ATOM 719 O O . ALA A 1 87 ? -5.361 -3.110 -0.750 1.00 91.56 87 ALA A O 1
ATOM 720 N N . ILE A 1 88 ? -3.478 -2.193 -1.567 1.00 90.62 88 ILE A N 1
ATOM 721 C CA . ILE A 1 88 ? -2.989 -1.693 -0.272 1.00 90.62 88 ILE A CA 1
ATOM 722 C C . ILE A 1 88 ? -3.970 -0.671 0.321 1.00 90.62 88 ILE A C 1
ATOM 724 O O . ILE A 1 88 ? -4.338 -0.786 1.491 1.00 90.62 88 ILE A O 1
ATOM 728 N N . ALA A 1 89 ? -4.431 0.304 -0.467 1.00 90.00 89 ALA A N 1
ATOM 729 C CA . ALA A 1 89 ? -5.369 1.328 -0.010 1.00 90.00 89 ALA A CA 1
ATOM 730 C C . ALA A 1 89 ? -6.694 0.718 0.461 1.00 90.00 89 ALA A C 1
ATOM 732 O O . ALA A 1 89 ? -7.169 1.038 1.554 1.00 90.00 89 ALA A O 1
ATOM 733 N N . GLN A 1 90 ? -7.256 -0.204 -0.324 1.00 89.06 90 GLN A N 1
ATOM 734 C CA . GLN A 1 90 ? -8.486 -0.918 0.020 1.00 89.06 90 GLN A CA 1
ATOM 735 C C . GLN A 1 90 ? -8.316 -1.761 1.288 1.00 89.06 90 GLN A C 1
ATOM 737 O O . GLN A 1 90 ? -9.181 -1.749 2.170 1.00 89.06 90 GLN A O 1
ATOM 742 N N . TYR A 1 91 ? -7.182 -2.452 1.424 1.00 90.19 91 TYR A N 1
ATOM 743 C CA . TYR A 1 91 ? -6.877 -3.231 2.617 1.00 90.19 91 TYR A CA 1
ATOM 744 C C . TYR A 1 91 ? -6.811 -2.342 3.860 1.00 90.19 91 TYR A C 1
ATOM 746 O O . TYR A 1 91 ? -7.537 -2.593 4.822 1.00 90.19 91 TYR A O 1
ATOM 754 N N . ILE A 1 92 ? -6.039 -1.254 3.831 1.00 89.50 92 ILE A N 1
ATOM 755 C CA . ILE A 1 92 ? -5.948 -0.297 4.945 1.00 89.50 92 ILE A CA 1
ATOM 756 C C . ILE A 1 92 ? -7.330 0.280 5.281 1.00 89.50 92 ILE A C 1
ATOM 758 O O . ILE A 1 92 ? -7.722 0.330 6.451 1.00 89.50 92 ILE A O 1
ATOM 762 N N . ALA A 1 93 ? -8.114 0.650 4.264 1.00 87.81 93 ALA A N 1
ATOM 763 C CA . ALA A 1 93 ? -9.468 1.154 4.451 1.00 87.81 93 ALA A CA 1
ATOM 764 C C . ALA A 1 93 ? -10.372 0.134 5.160 1.00 87.81 93 ALA A C 1
ATOM 766 O O . ALA A 1 93 ? -11.205 0.532 5.979 1.00 87.81 93 ALA A O 1
ATOM 767 N N . SER A 1 94 ? -10.188 -1.163 4.906 1.00 86.75 94 SER A N 1
ATOM 768 C CA . SER A 1 94 ? -10.932 -2.235 5.576 1.00 86.75 94 SER A CA 1
ATOM 769 C C . SER A 1 94 ? -10.498 -2.491 7.030 1.00 86.75 94 SER A C 1
ATOM 771 O O . SER A 1 94 ? -11.328 -2.905 7.842 1.00 86.75 94 SER A O 1
ATOM 773 N N . GLN A 1 95 ? -9.231 -2.219 7.373 1.00 84.94 95 GLN A N 1
ATOM 774 C CA . GLN A 1 95 ? -8.659 -2.494 8.700 1.00 84.94 95 GLN A CA 1
ATOM 775 C C . GLN A 1 95 ? -8.931 -1.383 9.717 1.00 84.94 95 GLN A C 1
ATOM 777 O O . GLN A 1 95 ? -9.173 -1.658 10.892 1.00 84.94 95 GLN A O 1
ATOM 782 N N . ILE A 1 96 ? -8.941 -0.122 9.284 1.00 79.19 96 ILE A N 1
ATOM 783 C CA . ILE A 1 96 ? -9.214 1.007 10.178 1.00 79.19 96 ILE A CA 1
ATOM 784 C C . ILE A 1 96 ? -10.715 1.000 10.523 1.00 79.19 96 ILE A C 1
ATOM 786 O O . ILE A 1 96 ? -11.534 1.479 9.743 1.00 79.19 96 ILE A O 1
ATOM 790 N N . LYS A 1 97 ? -11.122 0.454 11.670 1.00 64.00 97 LYS A N 1
ATOM 791 C CA . LYS A 1 97 ? -12.485 0.645 12.205 1.00 64.00 97 LYS A CA 1
ATOM 792 C C . LYS A 1 97 ? -12.492 1.829 13.174 1.00 64.00 97 LYS A C 1
ATOM 794 O O . LYS A 1 97 ? -11.549 1.974 13.944 1.00 64.00 97 LYS A O 1
ATOM 799 N N . HIS A 1 98 ? -13.529 2.667 13.064 1.00 49.69 98 HIS A N 1
ATOM 800 C CA . HIS A 1 98 ? -13.796 3.816 13.942 1.00 49.69 98 HIS A CA 1
ATOM 801 C C . HIS A 1 98 ? -13.721 3.464 15.428 1.00 49.69 98 HIS A C 1
ATOM 803 O O . HIS A 1 98 ? -14.228 2.376 15.790 1.00 49.69 98 HIS A O 1
#